Protein AF-A0AAC9MTQ6-F1 (afdb_monomer_lite)

Foldseek 3Di:
DDDDDDPPPPPPPVPPPDPADDLVLLFVLQLLLVLVDQLQDQLDPVSSVVSLVVCCVVVVDPPRSSVSHPSVVVNVCCVDPVVVVCSVQVVQKDAFAKDKDWDQQCVVCVPDDCVVRPPDTDIDIDTFGIWGQDPQGIDGDDDGPDDDDPDDDDPPDDPPDDDDDD

Structure (mmCIF, N/CA/C/O backbone):
data_AF-A0AAC9MTQ6-F1
#
_entry.id   AF-A0AAC9MTQ6-F1
#
loop_
_atom_site.group_PDB
_atom_site.id
_atom_site.type_symbol
_atom_site.label_atom_id
_atom_site.label_alt_id
_atom_site.label_comp_id
_atom_site.label_asym_id
_atom_site.label_entity_id
_atom_site.label_seq_id
_atom_site.pdbx_PDB_ins_code
_atom_site.Cartn_x
_atom_site.Cartn_y
_atom_site.Cartn_z
_atom_site.occupancy
_atom_site.B_iso_or_equiv
_atom_site.auth_seq_id
_atom_site.auth_comp_id
_atom_site.auth_asym_id
_atom_site.auth_atom_id
_atom_site.pdbx_PDB_model_num
ATOM 1 N N . MET A 1 1 ? 29.278 52.329 -1.240 1.00 38.75 1 MET A N 1
ATOM 2 C CA . MET A 1 1 ? 28.861 51.109 -1.966 1.00 38.75 1 MET A CA 1
ATOM 3 C C . MET A 1 1 ? 28.823 49.981 -0.940 1.00 38.75 1 MET A C 1
ATOM 5 O O . MET A 1 1 ? 29.839 49.775 -0.290 1.00 38.75 1 MET A O 1
ATOM 9 N N . ARG A 1 2 ? 27.652 49.397 -0.642 1.00 36.16 2 ARG A N 1
ATOM 10 C CA . ARG A 1 2 ? 27.508 48.391 0.434 1.00 36.16 2 ARG A CA 1
ATOM 11 C C . ARG A 1 2 ? 28.002 47.014 -0.061 1.00 36.16 2 ARG A C 1
ATOM 13 O O . ARG A 1 2 ? 27.749 46.718 -1.227 1.00 36.16 2 ARG A O 1
ATOM 20 N N . PRO A 1 3 ? 28.712 46.211 0.758 1.00 41.38 3 PRO A N 1
ATOM 21 C CA . PRO A 1 3 ? 29.274 44.927 0.336 1.00 41.38 3 PRO A CA 1
ATOM 22 C C . PRO A 1 3 ? 28.184 43.858 0.183 1.00 41.38 3 PRO A C 1
ATOM 24 O O . PRO A 1 3 ? 27.156 43.921 0.853 1.00 41.38 3 PRO A O 1
ATOM 27 N N . GLY A 1 4 ? 28.438 42.909 -0.721 1.00 44.12 4 GLY A N 1
ATOM 28 C CA . GLY A 1 4 ? 27.477 41.955 -1.268 1.00 44.12 4 GLY A CA 1
ATOM 29 C C . GLY A 1 4 ? 26.770 41.052 -0.256 1.00 44.12 4 GLY A C 1
ATOM 30 O O . GLY A 1 4 ? 27.366 40.509 0.674 1.00 44.12 4 GLY A O 1
ATOM 31 N N . GLU A 1 5 ? 25.476 40.871 -0.505 1.00 43.44 5 GLU A N 1
ATOM 32 C CA . GLU A 1 5 ? 24.632 39.863 0.122 1.00 43.44 5 GLU A CA 1
ATOM 33 C C . GLU A 1 5 ? 25.133 38.471 -0.272 1.00 43.44 5 GLU A C 1
ATOM 35 O O . GLU A 1 5 ? 25.084 38.057 -1.429 1.00 43.44 5 GLU A O 1
ATOM 40 N N . ASN A 1 6 ? 25.664 37.757 0.715 1.00 42.06 6 ASN A N 1
ATOM 41 C CA . ASN A 1 6 ? 26.169 36.405 0.563 1.00 42.06 6 ASN A CA 1
ATOM 42 C C . ASN A 1 6 ? 24.968 35.437 0.563 1.00 42.06 6 ASN A C 1
ATOM 44 O O . ASN A 1 6 ? 24.419 35.115 1.616 1.00 42.06 6 ASN A O 1
ATOM 48 N N . THR A 1 7 ? 24.548 34.975 -0.615 1.00 49.47 7 THR A N 1
ATOM 49 C CA . THR A 1 7 ? 23.399 34.073 -0.864 1.00 49.47 7 THR A CA 1
ATOM 50 C C . THR A 1 7 ? 23.551 32.651 -0.290 1.00 49.47 7 THR A C 1
ATOM 52 O O . THR A 1 7 ? 22.673 31.809 -0.475 1.00 49.47 7 THR A O 1
ATOM 55 N N . PHE A 1 8 ? 24.622 32.374 0.459 1.00 50.94 8 PHE A N 1
ATOM 56 C CA . PHE A 1 8 ? 24.953 31.062 1.029 1.00 50.94 8 PHE A CA 1
ATOM 57 C C . PHE A 1 8 ? 24.357 30.770 2.419 1.00 50.94 8 PHE A C 1
ATOM 59 O O . PHE A 1 8 ? 24.619 29.716 2.990 1.00 50.94 8 PHE A O 1
ATOM 66 N N . THR A 1 9 ? 23.532 31.654 2.986 1.00 49.91 9 THR A N 1
ATOM 67 C CA . THR A 1 9 ? 22.934 31.459 4.326 1.00 49.91 9 THR A CA 1
ATOM 68 C C . THR A 1 9 ? 21.542 30.825 4.318 1.00 49.91 9 THR A C 1
ATOM 70 O O . THR A 1 9 ? 20.928 30.681 5.380 1.00 49.91 9 THR A O 1
ATOM 73 N N . ARG A 1 10 ? 21.018 30.390 3.163 1.00 54.72 10 ARG A N 1
ATOM 74 C CA . ARG A 1 10 ? 19.750 29.648 3.141 1.00 54.72 10 ARG A CA 1
ATOM 75 C C . ARG A 1 10 ? 19.993 28.228 3.653 1.00 54.72 10 ARG A C 1
ATOM 77 O O . ARG A 1 10 ? 20.500 27.376 2.930 1.00 54.72 10 ARG A O 1
ATOM 84 N N . ARG A 1 11 ? 19.632 27.986 4.918 1.00 54.19 11 ARG A N 1
ATOM 85 C CA . ARG A 1 11 ? 19.660 26.651 5.535 1.00 54.19 11 ARG A CA 1
ATOM 86 C C . ARG A 1 11 ? 18.948 25.631 4.624 1.00 54.19 11 ARG A C 1
ATOM 88 O O . ARG A 1 11 ? 17.873 25.969 4.111 1.00 54.19 11 ARG A O 1
ATOM 95 N N . PRO A 1 12 ? 19.508 24.418 4.441 1.00 54.56 12 PRO A N 1
ATOM 96 C CA . PRO A 1 12 ? 18.884 23.336 3.682 1.00 54.56 12 PRO A CA 1
ATOM 97 C C . PRO A 1 12 ? 17.415 23.151 4.066 1.00 54.56 12 PRO A C 1
ATOM 99 O O . PRO A 1 12 ? 17.081 23.246 5.246 1.00 54.56 12 PRO A O 1
ATOM 102 N N . ALA A 1 13 ? 16.546 22.872 3.092 1.00 58.91 13 ALA A N 1
ATOM 103 C CA . ALA A 1 13 ? 15.105 22.736 3.324 1.00 58.91 13 ALA A CA 1
ATOM 104 C C . ALA A 1 13 ? 14.761 21.690 4.407 1.00 58.91 13 ALA A C 1
ATOM 106 O O . ALA A 1 13 ? 13.795 21.877 5.131 1.00 58.91 13 ALA A O 1
ATOM 107 N N . PHE A 1 14 ? 15.594 20.658 4.594 1.00 58.72 14 PHE A N 1
ATOM 108 C CA . PHE A 1 14 ? 15.403 19.646 5.643 1.00 58.72 14 PHE A CA 1
ATOM 109 C C . PHE A 1 14 ? 15.662 20.158 7.077 1.00 58.72 14 PHE A C 1
ATOM 111 O O . PHE A 1 14 ? 15.174 19.571 8.034 1.00 58.72 14 PHE A O 1
ATOM 118 N N . LEU A 1 15 ? 16.439 21.240 7.239 1.00 54.41 15 LEU A N 1
ATOM 119 C CA . LEU A 1 15 ? 16.713 21.894 8.531 1.00 54.41 15 LEU A CA 1
ATOM 120 C C . LEU A 1 15 ? 15.744 23.045 8.820 1.00 54.41 15 LEU A C 1
ATOM 122 O O . LEU A 1 15 ? 15.842 23.696 9.863 1.00 54.41 15 LEU A O 1
ATOM 126 N N . GLN A 1 16 ? 14.843 23.343 7.885 1.00 55.94 16 GLN A N 1
ATOM 127 C CA . GLN A 1 16 ? 13.735 24.247 8.133 1.00 55.94 16 GLN A CA 1
ATOM 128 C C . GLN A 1 16 ? 12.673 23.417 8.844 1.00 55.94 16 GLN A C 1
ATOM 130 O O . GLN A 1 16 ? 12.085 22.516 8.256 1.00 55.94 16 GLN A O 1
ATOM 135 N N . SER A 1 17 ? 12.483 23.683 10.133 1.00 49.62 17 SER A N 1
ATOM 136 C CA . SER A 1 17 ? 11.446 23.078 10.959 1.00 49.62 17 SER A CA 1
ATOM 137 C C . SER A 1 17 ? 10.073 23.401 10.365 1.00 49.62 17 SER A C 1
ATOM 139 O O . SER A 1 17 ? 9.458 24.419 10.681 1.00 49.62 17 SER A O 1
ATOM 141 N N . HIS A 1 18 ? 9.605 22.544 9.459 1.00 54.06 18 HIS A N 1
ATOM 142 C CA . HIS A 1 18 ? 8.230 22.556 8.995 1.00 54.06 18 HIS A CA 1
ATOM 143 C C . HIS A 1 18 ? 7.337 22.285 10.210 1.00 54.06 18 HIS A C 1
ATOM 145 O O . HIS A 1 18 ? 7.466 21.267 10.887 1.00 54.06 18 HIS A O 1
ATOM 151 N N . GLN A 1 19 ? 6.463 23.239 10.533 1.00 58.50 19 GLN A N 1
ATOM 152 C CA . GLN A 1 19 ? 5.433 23.045 11.546 1.00 58.50 19 GLN A CA 1
ATOM 153 C C . GLN A 1 19 ? 4.376 22.096 10.969 1.00 58.50 19 GLN A C 1
ATOM 155 O O . GLN A 1 19 ? 3.470 22.519 10.254 1.00 58.50 19 GLN A O 1
ATOM 160 N N . GLY A 1 20 ? 4.535 20.805 11.259 1.00 72.62 20 GLY A N 1
ATOM 161 C CA . GLY A 1 20 ? 3.635 19.736 10.832 1.00 72.62 20 GLY A CA 1
ATOM 162 C C . GLY A 1 20 ? 4.089 19.002 9.570 1.00 72.62 20 GLY A C 1
ATOM 163 O O . GLY A 1 20 ? 4.983 19.439 8.849 1.00 72.62 20 GLY A O 1
ATOM 164 N N . LEU A 1 21 ? 3.444 17.862 9.317 1.00 84.00 21 LEU A N 1
ATOM 165 C CA . LEU A 1 21 ? 3.769 16.983 8.196 1.00 84.00 21 LEU A CA 1
ATOM 166 C C . LEU A 1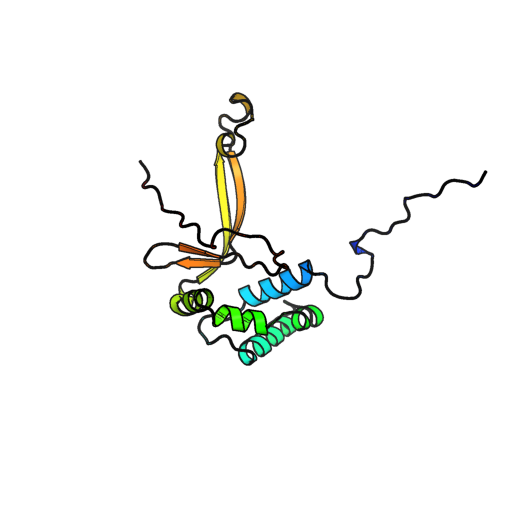 21 ? 3.503 17.666 6.848 1.00 84.00 21 LEU A C 1
ATOM 168 O O . LEU A 1 21 ? 2.497 18.354 6.644 1.00 84.00 21 LEU A O 1
ATOM 172 N N . THR A 1 22 ? 4.378 17.422 5.886 1.00 88.56 22 THR A N 1
ATOM 173 C CA . THR A 1 22 ? 4.189 17.759 4.476 1.00 88.56 22 THR A CA 1
ATOM 174 C C . THR A 1 22 ? 3.108 16.876 3.840 1.00 88.56 22 THR A C 1
ATOM 176 O O . THR A 1 22 ? 2.674 15.863 4.390 1.00 88.56 22 THR A O 1
ATOM 179 N N . ALA A 1 23 ? 2.636 17.254 2.646 1.00 87.19 23 ALA A N 1
ATOM 180 C CA . ALA A 1 23 ? 1.681 16.428 1.902 1.00 87.19 23 ALA A CA 1
ATOM 181 C C . ALA A 1 23 ? 2.266 15.061 1.511 1.00 87.19 23 ALA A C 1
ATOM 183 O O . ALA A 1 23 ? 1.542 14.070 1.532 1.00 87.19 23 ALA A O 1
ATOM 184 N N . ALA A 1 24 ? 3.565 15.015 1.199 1.00 86.25 24 ALA A N 1
ATOM 185 C CA . ALA A 1 24 ? 4.267 13.779 0.880 1.00 86.25 24 ALA A CA 1
ATOM 186 C C . ALA A 1 24 ? 4.324 12.851 2.100 1.00 86.25 24 ALA A C 1
ATOM 188 O O . ALA A 1 24 ? 3.917 11.702 1.995 1.00 86.25 24 ALA A O 1
ATOM 189 N N . GLU A 1 25 ? 4.714 13.364 3.269 1.00 90.00 25 GLU A N 1
ATOM 190 C CA . GLU A 1 25 ? 4.796 12.563 4.499 1.00 90.00 25 GLU A CA 1
ATOM 191 C C . GLU A 1 25 ? 3.433 12.021 4.942 1.00 90.00 25 GLU A C 1
ATOM 193 O O . GLU A 1 25 ? 3.330 10.858 5.325 1.00 90.00 25 GLU A O 1
ATOM 198 N N . ARG A 1 26 ? 2.361 12.821 4.832 1.00 91.56 26 ARG A N 1
ATOM 199 C CA . ARG A 1 26 ? 0.992 12.322 5.059 1.00 91.56 26 ARG A CA 1
ATOM 200 C C . ARG A 1 26 ? 0.621 11.203 4.094 1.00 91.56 26 ARG A C 1
ATOM 202 O O . ARG A 1 26 ? -0.063 10.253 4.474 1.00 91.56 26 ARG A O 1
ATOM 209 N N . GLY A 1 27 ? 1.053 11.331 2.842 1.00 91.50 27 GLY A N 1
ATOM 210 C CA . GLY A 1 27 ? 0.831 10.311 1.835 1.00 91.50 27 GLY A CA 1
ATOM 211 C C . GLY A 1 27 ? 1.557 9.014 2.152 1.00 91.50 27 GLY A C 1
ATOM 212 O O . GLY A 1 27 ? 0.919 7.968 2.167 1.00 91.50 27 GLY A O 1
ATOM 213 N N . THR A 1 28 ? 2.835 9.096 2.516 1.00 91.81 28 THR A N 1
ATOM 214 C CA . THR A 1 28 ? 3.624 7.948 2.976 1.00 91.81 28 THR A CA 1
ATOM 215 C C . THR A 1 28 ? 2.982 7.270 4.185 1.00 91.81 28 THR A C 1
ATOM 217 O O . THR A 1 28 ? 2.845 6.052 4.188 1.00 91.81 28 THR A O 1
ATOM 220 N N . ALA A 1 29 ? 2.518 8.035 5.180 1.00 95.00 29 ALA A N 1
ATOM 221 C CA . ALA A 1 29 ? 1.837 7.475 6.348 1.00 95.00 29 ALA A CA 1
ATOM 222 C C . ALA A 1 29 ? 0.545 6.734 5.961 1.00 95.00 29 ALA A C 1
ATOM 224 O O . ALA A 1 29 ? 0.306 5.616 6.405 1.00 95.00 29 ALA A O 1
ATOM 225 N N . THR A 1 30 ? -0.266 7.327 5.082 1.00 95.31 30 THR A N 1
ATOM 226 C CA . THR A 1 30 ? -1.508 6.705 4.595 1.00 95.31 30 THR A CA 1
ATOM 227 C C . THR A 1 30 ? -1.224 5.433 3.789 1.00 95.31 30 THR A C 1
ATOM 229 O O . THR A 1 30 ? -1.919 4.432 3.960 1.00 95.31 30 THR A O 1
ATOM 232 N N . HIS A 1 31 ? -0.186 5.449 2.947 1.00 94.25 31 HIS A N 1
ATOM 233 C CA . HIS A 1 31 ? 0.271 4.279 2.195 1.00 94.25 31 HIS A CA 1
ATOM 234 C C . HIS A 1 31 ? 0.684 3.141 3.127 1.00 94.25 31 HIS A C 1
ATOM 236 O O . HIS A 1 31 ? 0.219 2.013 2.986 1.00 94.25 31 HIS A O 1
ATOM 242 N N . LEU A 1 32 ? 1.474 3.461 4.153 1.00 95.19 32 LEU A N 1
ATOM 243 C CA . LEU A 1 32 ? 1.938 2.499 5.147 1.00 95.19 32 LEU A CA 1
ATOM 244 C C . LEU A 1 32 ? 0.775 1.858 5.916 1.00 95.19 32 LEU A C 1
ATOM 246 O O . LEU A 1 32 ? 0.797 0.656 6.172 1.00 95.19 32 LEU A O 1
ATOM 250 N N . VAL A 1 33 ? -0.276 2.624 6.230 1.00 97.50 33 VAL A N 1
ATOM 251 C CA . VAL A 1 33 ? -1.507 2.068 6.816 1.00 97.50 33 VAL A CA 1
ATOM 252 C C . VAL A 1 33 ? -2.170 1.090 5.854 1.00 97.50 33 VAL A C 1
ATOM 254 O O . VAL A 1 33 ? -2.482 -0.027 6.258 1.00 97.50 33 VAL A O 1
ATOM 257 N N . LEU A 1 34 ? -2.347 1.457 4.579 1.00 96.12 34 LEU A N 1
ATOM 258 C CA . LEU A 1 34 ? -2.953 0.583 3.566 1.00 96.12 34 LEU A CA 1
ATOM 259 C C . LEU A 1 34 ? -2.182 -0.731 3.380 1.00 96.12 34 LEU A C 1
ATOM 261 O O . LEU A 1 34 ? -2.816 -1.764 3.158 1.00 96.12 34 LEU A O 1
ATOM 265 N N . GLN A 1 35 ? -0.854 -0.719 3.534 1.00 95.31 35 GLN A N 1
ATOM 266 C CA . GLN A 1 35 ? -0.036 -1.937 3.528 1.00 95.31 35 GLN A CA 1
ATOM 267 C C . GLN A 1 35 ? -0.398 -2.898 4.674 1.00 95.31 35 GLN A C 1
ATOM 269 O O . GLN A 1 35 ? -0.377 -4.114 4.479 1.00 95.31 35 GLN A O 1
ATOM 274 N N . HIS A 1 36 ? -0.776 -2.362 5.838 1.00 96.88 36 HIS A N 1
ATOM 275 C CA . HIS A 1 36 ? -1.017 -3.118 7.070 1.00 96.88 36 HIS A CA 1
ATOM 276 C C . HIS A 1 36 ? -2.498 -3.418 7.354 1.00 96.88 36 HIS A C 1
ATOM 278 O O . HIS A 1 36 ? -2.796 -4.176 8.273 1.00 96.88 36 HIS A O 1
ATOM 284 N N . VAL A 1 37 ? -3.442 -2.869 6.577 1.00 97.56 37 VAL A N 1
ATOM 285 C CA . VAL A 1 37 ? -4.875 -3.170 6.748 1.00 97.56 37 VAL A CA 1
ATOM 286 C C . VAL A 1 37 ? -5.130 -4.666 6.581 1.00 97.56 37 VAL A C 1
ATOM 288 O O . VAL A 1 37 ? -4.854 -5.220 5.514 1.00 97.56 37 VAL A O 1
ATOM 291 N N . ASP A 1 38 ? -5.734 -5.292 7.589 1.00 97.19 38 ASP A N 1
ATOM 292 C CA . ASP A 1 38 ? -6.213 -6.668 7.499 1.00 97.19 38 ASP A CA 1
ATOM 293 C C . ASP A 1 38 ? -7.442 -6.750 6.581 1.00 97.19 38 ASP A C 1
ATOM 295 O O . ASP A 1 38 ? -8.525 -6.264 6.911 1.00 97.19 38 ASP A O 1
ATOM 299 N N . LEU A 1 39 ? -7.255 -7.360 5.410 1.00 97.06 39 LEU A N 1
ATOM 300 C CA . LEU A 1 39 ? -8.293 -7.503 4.388 1.00 97.06 39 LEU A CA 1
ATOM 301 C C . LEU A 1 39 ? -9.250 -8.672 4.634 1.00 97.06 39 LEU A C 1
ATOM 303 O O . LEU A 1 39 ? -10.283 -8.743 3.973 1.00 97.06 39 LEU A O 1
ATOM 307 N N . SER A 1 40 ? -8.938 -9.572 5.570 1.00 96.19 40 SER A N 1
ATOM 308 C CA . SER A 1 40 ? -9.802 -10.713 5.906 1.00 96.19 40 SER A CA 1
ATOM 309 C C . SER A 1 40 ? -11.039 -10.305 6.717 1.00 96.19 40 SER A C 1
ATOM 311 O O . SER A 1 40 ? -11.940 -11.115 6.947 1.00 96.19 40 SER A O 1
ATOM 313 N N . ARG A 1 41 ? -11.101 -9.040 7.155 1.00 94.50 41 ARG A N 1
ATOM 314 C CA . ARG A 1 41 ? -12.155 -8.483 8.009 1.00 94.50 41 ARG A CA 1
ATOM 315 C C . ARG A 1 41 ? -12.730 -7.203 7.396 1.00 94.50 41 ARG A C 1
ATOM 317 O O . ARG A 1 41 ? -12.072 -6.554 6.583 1.00 94.50 41 ARG A O 1
ATOM 324 N N . PRO A 1 42 ? -13.936 -6.777 7.810 1.00 94.44 42 PRO A N 1
ATOM 325 C CA . PRO A 1 42 ? -14.458 -5.472 7.428 1.00 94.44 42 PRO A CA 1
ATOM 326 C C . PRO A 1 42 ? -13.524 -4.334 7.863 1.00 94.44 42 PRO A C 1
ATOM 328 O O . PRO A 1 42 ? -13.158 -4.243 9.033 1.00 94.44 42 PRO A O 1
ATOM 331 N N . VAL A 1 43 ? -13.197 -3.435 6.933 1.00 97.75 43 VAL A N 1
ATOM 332 C CA . VAL A 1 43 ? -12.391 -2.239 7.216 1.00 97.75 43 VAL A CA 1
ATOM 333 C C . VAL A 1 43 ? -13.309 -1.122 7.708 1.00 97.75 43 VAL A C 1
ATOM 335 O O . VAL A 1 43 ? -14.019 -0.487 6.927 1.00 97.75 43 VAL A O 1
ATOM 338 N N . THR A 1 44 ? -13.318 -0.899 9.019 1.00 97.94 44 THR A N 1
ATOM 339 C CA . THR A 1 44 ? -14.155 0.094 9.701 1.00 97.94 44 THR A CA 1
ATOM 340 C C . THR A 1 44 ? -13.300 1.161 10.381 1.00 97.94 44 THR A C 1
ATOM 342 O O . THR A 1 44 ? -12.085 1.029 10.510 1.00 97.94 44 THR A O 1
ATOM 345 N N . GLY A 1 45 ? -13.934 2.242 10.847 1.00 97.19 45 GLY A N 1
ATOM 346 C CA . GLY A 1 45 ? -13.229 3.254 11.641 1.00 97.19 45 GLY A CA 1
ATOM 347 C C . GLY A 1 45 ? -12.620 2.675 12.923 1.00 97.19 45 GLY A C 1
ATOM 348 O O . GLY A 1 45 ? -11.515 3.052 13.294 1.00 97.19 45 GLY A O 1
ATOM 349 N N . GLU A 1 46 ? -13.302 1.717 13.555 1.00 97.81 46 GLU A N 1
ATOM 350 C CA . GLU A 1 46 ? -12.818 1.031 14.756 1.00 97.81 46 GLU A CA 1
ATOM 351 C C . GLU A 1 46 ? -11.617 0.127 14.452 1.00 97.81 46 GLU A C 1
ATOM 353 O O . GLU A 1 46 ? -10.596 0.223 15.131 1.00 97.81 46 GLU A O 1
ATOM 358 N N . SER A 1 47 ? -11.688 -0.690 13.392 1.00 97.88 47 SER A N 1
ATOM 359 C CA . SER A 1 47 ? -10.567 -1.560 13.020 1.00 97.88 47 SER A CA 1
ATOM 360 C C . SER A 1 47 ? -9.327 -0.751 12.630 1.00 97.88 47 SER A C 1
ATOM 362 O O . SER A 1 47 ? -8.211 -1.136 12.964 1.00 97.88 47 SER A O 1
ATOM 364 N N . LEU A 1 48 ? -9.512 0.389 11.951 1.00 98.31 48 LEU A N 1
ATOM 365 C CA . LEU A 1 48 ? -8.414 1.289 11.598 1.00 98.31 48 LEU A CA 1
ATOM 366 C C . LEU A 1 48 ? -7.843 2.024 12.811 1.00 98.31 48 LEU A C 1
ATOM 368 O O . LEU A 1 48 ? -6.636 2.223 12.863 1.00 98.31 48 LEU A O 1
ATOM 372 N N . ALA A 1 49 ? -8.670 2.417 13.782 1.00 97.88 49 ALA A N 1
ATOM 373 C CA . ALA A 1 49 ? -8.181 3.032 15.013 1.00 97.88 49 ALA A CA 1
ATOM 374 C C . ALA A 1 49 ? -7.292 2.060 15.804 1.00 97.88 49 ALA A C 1
ATOM 376 O O . ALA A 1 49 ? -6.200 2.441 16.221 1.00 97.88 49 ALA A O 1
ATOM 377 N N . GLY A 1 50 ? -7.720 0.798 15.932 1.00 98.19 50 GLY A N 1
ATOM 378 C CA . GLY A 1 50 ? -6.912 -0.253 16.554 1.00 98.19 50 GLY A CA 1
ATOM 379 C C . GLY A 1 50 ? -5.605 -0.509 15.801 1.00 98.19 50 GLY A C 1
ATOM 380 O O . GLY A 1 50 ? -4.545 -0.566 16.417 1.00 98.19 50 GLY A O 1
ATOM 381 N N . LEU A 1 51 ? -5.658 -0.575 14.466 1.00 98.50 51 LEU A N 1
ATOM 382 C CA . LEU A 1 51 ? -4.464 -0.724 13.631 1.00 98.50 51 LEU A CA 1
ATOM 383 C C . LEU A 1 51 ? -3.486 0.447 13.800 1.00 98.50 51 LEU A C 1
ATOM 385 O O . LEU A 1 51 ? -2.291 0.230 13.962 1.00 98.50 51 LEU A O 1
ATOM 389 N N . LEU A 1 52 ? -3.975 1.689 13.770 1.00 98.50 52 LEU A N 1
ATOM 390 C CA . LEU A 1 52 ? -3.137 2.876 13.949 1.00 98.50 52 LEU A CA 1
ATOM 391 C C . LEU A 1 52 ? -2.454 2.878 15.317 1.00 98.50 52 LEU A C 1
ATOM 393 O O . LEU A 1 52 ? -1.270 3.194 15.398 1.00 98.50 52 LEU A O 1
ATOM 397 N N . GLN A 1 53 ? -3.181 2.503 16.371 1.00 98.44 53 GLN A N 1
ATOM 398 C CA . GLN A 1 53 ? -2.607 2.361 17.703 1.00 98.44 53 GLN A CA 1
ATOM 399 C C . GLN A 1 53 ? -1.497 1.301 17.712 1.00 98.44 53 GLN A C 1
ATOM 401 O O . GLN A 1 53 ? -0.393 1.598 18.158 1.00 98.44 53 GLN A O 1
ATOM 406 N N . GLU A 1 54 ? -1.750 0.113 17.156 1.00 98.44 54 GLU A N 1
ATOM 407 C CA . GLU A 1 54 ? -0.749 -0.957 17.062 1.00 98.44 54 GLU A CA 1
ATOM 408 C C . GLU A 1 54 ? 0.499 -0.500 16.289 1.00 98.44 54 GLU A C 1
ATOM 410 O O . GLU A 1 54 ? 1.631 -0.740 16.707 1.00 98.44 54 GLU A O 1
ATOM 415 N N . MET A 1 55 ? 0.313 0.196 15.165 1.00 98.50 55 MET A N 1
ATOM 416 C CA . MET A 1 55 ? 1.416 0.707 14.352 1.00 98.50 55 MET A CA 1
ATOM 417 C C . MET A 1 55 ? 2.246 1.761 15.095 1.00 98.50 55 MET A C 1
ATOM 419 O O . MET A 1 55 ? 3.461 1.800 14.908 1.00 98.50 55 MET A O 1
ATOM 423 N N . VAL A 1 56 ? 1.630 2.593 15.941 1.00 98.38 56 VAL A N 1
ATOM 424 C CA . VAL A 1 56 ? 2.355 3.551 16.794 1.00 98.38 56 VAL A CA 1
ATOM 425 C C . VAL A 1 56 ? 3.098 2.834 17.919 1.00 98.38 56 VAL A C 1
ATOM 427 O O . VAL A 1 56 ? 4.269 3.119 18.149 1.00 98.38 56 VAL A O 1
ATOM 430 N N . GLU A 1 57 ? 2.457 1.875 18.589 1.00 98.31 57 GLU A N 1
ATOM 431 C CA . GLU A 1 57 ? 3.081 1.065 19.647 1.00 98.31 57 GLU A CA 1
ATOM 432 C C . GLU A 1 57 ? 4.290 0.271 19.135 1.00 98.31 57 GLU A C 1
ATOM 434 O O . GLU A 1 57 ? 5.261 0.074 19.861 1.00 98.31 57 GLU A O 1
ATOM 439 N N . ARG A 1 58 ? 4.250 -0.153 17.869 1.00 98.00 58 ARG A N 1
ATOM 440 C CA . ARG A 1 58 ? 5.345 -0.848 17.180 1.00 98.00 58 ARG A CA 1
ATOM 441 C C . ARG A 1 58 ? 6.357 0.091 16.517 1.00 98.00 58 ARG A C 1
ATOM 443 O O . ARG A 1 58 ? 7.218 -0.394 15.788 1.00 98.00 58 ARG A O 1
ATOM 450 N N . GLU A 1 59 ? 6.236 1.402 16.726 1.00 97.19 59 GLU A N 1
ATOM 451 C CA . GLU A 1 59 ? 7.101 2.445 16.150 1.00 97.19 59 GLU A CA 1
ATOM 452 C C . GLU A 1 59 ? 7.140 2.459 14.605 1.00 97.19 59 GLU A C 1
ATOM 454 O O . GLU A 1 59 ? 8.057 3.005 13.993 1.00 97.19 59 GLU A O 1
ATOM 459 N N . ILE A 1 60 ? 6.125 1.883 13.952 1.00 97.00 60 ILE A N 1
ATOM 460 C CA . ILE A 1 60 ? 5.956 1.909 12.490 1.00 97.00 60 ILE A CA 1
ATOM 461 C C . ILE A 1 60 ? 5.494 3.300 12.037 1.00 97.00 60 ILE A C 1
ATOM 463 O O . ILE A 1 60 ? 5.879 3.774 10.969 1.00 97.00 60 ILE A O 1
ATOM 467 N N . LEU A 1 61 ? 4.666 3.957 12.852 1.00 97.19 61 LEU A N 1
ATOM 468 C CA . LEU A 1 61 ? 4.226 5.338 12.666 1.00 97.19 61 LEU A CA 1
ATOM 469 C C . LEU A 1 61 ? 4.564 6.162 13.904 1.00 97.19 61 LEU A C 1
ATOM 471 O O . LEU A 1 61 ? 4.456 5.678 15.029 1.00 97.19 61 LEU A O 1
ATOM 475 N N . THR A 1 62 ? 4.876 7.443 13.715 1.00 96.69 62 THR A N 1
ATOM 476 C CA . THR A 1 62 ? 4.850 8.391 14.836 1.00 96.69 62 THR A CA 1
ATOM 477 C C . THR A 1 62 ? 3.402 8.756 15.199 1.00 96.69 62 THR A C 1
ATOM 479 O O . THR A 1 62 ? 2.511 8.670 14.342 1.00 96.69 62 THR A O 1
ATOM 482 N N . PRO A 1 63 ? 3.131 9.224 16.433 1.00 96.62 63 PRO A N 1
ATOM 483 C CA . PRO A 1 63 ? 1.803 9.708 16.814 1.00 96.62 63 PRO A CA 1
ATOM 484 C C . PRO A 1 63 ? 1.267 10.800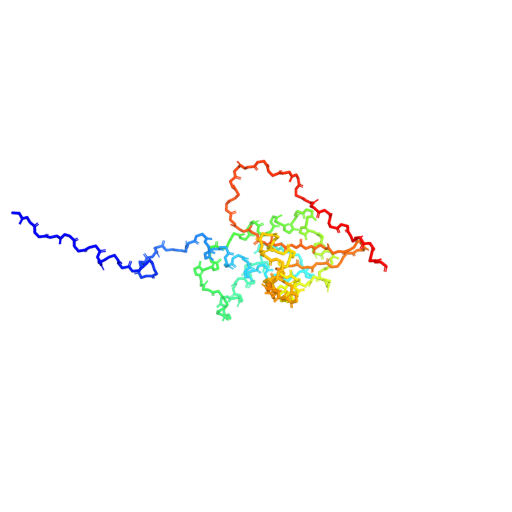 15.875 1.00 96.62 63 PRO A C 1
ATOM 486 O O . PRO A 1 63 ? 0.087 10.809 15.526 1.00 96.62 63 PRO A O 1
ATOM 489 N N . GLU A 1 64 ? 2.139 11.697 15.411 1.00 95.38 64 GLU A N 1
ATOM 490 C CA . GLU A 1 64 ? 1.790 12.773 14.482 1.00 95.38 64 GLU A CA 1
ATOM 491 C C . GLU A 1 64 ? 1.412 12.232 13.099 1.00 95.38 64 GLU A C 1
ATOM 493 O O . GLU A 1 64 ? 0.483 12.745 12.473 1.00 95.38 64 GLU A O 1
ATOM 498 N N . GLN A 1 65 ? 2.108 11.195 12.621 1.00 95.69 65 GLN A N 1
ATOM 499 C CA . GLN A 1 65 ? 1.788 10.528 11.358 1.00 95.69 65 GLN A CA 1
ATOM 500 C C . GLN A 1 65 ? 0.448 9.805 11.441 1.00 95.69 65 GLN A C 1
ATOM 502 O O . GLN A 1 65 ? -0.390 10.006 10.565 1.00 95.69 65 GLN A O 1
ATOM 507 N N . ALA A 1 66 ? 0.216 9.034 12.506 1.00 96.62 66 ALA A N 1
ATOM 508 C CA . ALA A 1 66 ? -1.046 8.335 12.722 1.00 96.62 66 ALA A CA 1
ATOM 509 C C . ALA A 1 66 ? -2.235 9.307 12.801 1.00 96.62 66 ALA A C 1
ATOM 511 O O . ALA A 1 66 ? -3.265 9.078 12.167 1.00 96.62 66 ALA A O 1
ATOM 512 N N . ALA A 1 67 ? -2.073 10.435 13.501 1.00 95.44 67 ALA A N 1
ATOM 513 C CA . ALA A 1 67 ? -3.099 11.472 13.602 1.00 95.44 67 ALA A CA 1
ATOM 514 C C . ALA A 1 67 ? -3.406 12.174 12.265 1.00 95.44 67 ALA A C 1
ATOM 516 O O . ALA A 1 67 ? -4.478 12.757 12.107 1.00 95.44 67 ALA A O 1
ATOM 517 N N . ALA A 1 68 ? -2.479 12.141 11.305 1.00 93.00 68 ALA A N 1
ATOM 518 C CA . ALA A 1 68 ? -2.636 12.795 10.010 1.00 93.00 68 ALA A CA 1
ATOM 519 C C . ALA A 1 68 ? -3.248 11.899 8.918 1.00 93.00 68 ALA A C 1
ATOM 521 O O . ALA A 1 68 ? -3.491 12.386 7.809 1.00 93.00 68 ALA A O 1
ATOM 522 N N . VAL A 1 69 ? -3.490 10.615 9.205 1.00 94.75 69 VAL A N 1
ATOM 523 C CA . VAL A 1 69 ? -4.120 9.669 8.273 1.00 94.75 69 VAL A CA 1
ATOM 524 C C . VAL A 1 69 ? -5.624 9.936 8.184 1.00 94.75 69 VAL A C 1
ATOM 526 O O . VAL A 1 69 ? -6.337 9.935 9.186 1.00 94.75 69 VAL A O 1
ATOM 529 N N . ASP A 1 70 ? -6.136 10.103 6.962 1.00 94.50 70 ASP A N 1
ATOM 530 C CA . ASP A 1 70 ? -7.577 10.212 6.712 1.00 94.50 70 ASP A CA 1
ATOM 531 C C . ASP A 1 70 ? -8.228 8.818 6.709 1.00 94.50 70 ASP A C 1
ATOM 533 O O . ASP A 1 70 ? -8.427 8.179 5.671 1.00 94.50 70 ASP A O 1
ATOM 537 N N . THR A 1 71 ? -8.569 8.325 7.900 1.00 95.81 71 THR A N 1
ATOM 538 C CA . THR A 1 71 ? -9.226 7.019 8.072 1.00 95.81 71 THR A CA 1
ATOM 539 C C . THR A 1 71 ? -10.585 6.953 7.379 1.00 95.81 71 THR A C 1
ATOM 541 O O . THR A 1 71 ? -10.982 5.890 6.897 1.00 95.81 71 THR A O 1
ATOM 544 N N . ARG A 1 72 ? -11.294 8.081 7.249 1.00 95.75 72 ARG A N 1
ATOM 545 C CA . ARG A 1 72 ? -12.578 8.137 6.543 1.00 95.75 72 ARG A CA 1
ATOM 546 C C . ARG A 1 72 ? -12.391 7.887 5.051 1.00 95.75 72 ARG A C 1
ATOM 548 O O . ARG A 1 72 ? -13.206 7.171 4.462 1.00 95.75 72 ARG A O 1
ATOM 555 N N . ALA A 1 73 ? -11.346 8.442 4.442 1.00 94.44 73 ALA A N 1
ATOM 556 C CA . ALA A 1 73 ? -11.008 8.164 3.049 1.00 94.44 73 ALA A CA 1
ATOM 557 C C . ALA A 1 73 ? -10.703 6.673 2.835 1.00 94.44 73 ALA A C 1
ATOM 559 O O . ALA A 1 73 ? -11.223 6.082 1.889 1.00 94.44 73 ALA A O 1
ATOM 560 N N . ILE A 1 74 ? -9.958 6.042 3.751 1.00 96.50 74 ILE A N 1
ATOM 561 C CA . ILE A 1 74 ? -9.647 4.603 3.693 1.00 96.50 74 ILE A CA 1
ATOM 562 C C . ILE A 1 74 ? -10.926 3.756 3.783 1.00 96.50 74 ILE A C 1
ATOM 564 O O . ILE A 1 74 ? -11.158 2.898 2.932 1.00 96.50 74 ILE A O 1
ATOM 568 N N . VAL A 1 75 ? -11.803 4.025 4.756 1.00 97.69 75 VAL A N 1
ATOM 569 C CA . VAL A 1 75 ? -13.095 3.318 4.877 1.00 97.69 75 VAL A CA 1
ATOM 570 C C . VAL A 1 75 ? -13.940 3.505 3.615 1.00 97.69 75 VAL A C 1
ATOM 572 O O . VAL A 1 75 ? -14.521 2.552 3.099 1.00 97.69 75 VAL A O 1
ATOM 575 N N . THR A 1 76 ? -13.981 4.728 3.079 1.00 96.38 76 THR A N 1
ATOM 576 C CA . THR A 1 76 ? -14.732 5.037 1.854 1.00 96.38 76 THR A CA 1
ATOM 577 C C . THR A 1 76 ? -14.187 4.263 0.655 1.00 96.38 76 THR A C 1
ATOM 579 O O . THR A 1 76 ? -14.969 3.732 -0.133 1.00 96.38 76 THR A O 1
ATOM 582 N N . PHE A 1 77 ? -12.862 4.142 0.532 1.00 95.75 77 PHE A N 1
ATOM 583 C CA . PHE A 1 77 ? -12.224 3.335 -0.505 1.00 95.75 77 PHE A CA 1
ATOM 584 C C . PHE A 1 77 ? -12.636 1.860 -0.408 1.00 95.75 77 PHE A C 1
ATOM 586 O O . PHE A 1 77 ? -13.073 1.287 -1.407 1.00 95.75 77 PHE A O 1
ATOM 593 N N . PHE A 1 78 ? -12.576 1.259 0.785 1.00 96.88 78 PHE A N 1
ATOM 594 C CA . PHE A 1 78 ? -12.955 -0.146 0.977 1.00 96.88 78 PHE A CA 1
ATOM 595 C C . PHE A 1 78 ? -14.457 -0.413 0.802 1.00 96.88 78 PHE A C 1
ATOM 597 O O . PHE A 1 78 ? -14.849 -1.522 0.442 1.00 96.88 78 PHE A O 1
ATOM 604 N N . ALA A 1 79 ? -15.302 0.608 0.965 1.00 96.25 79 ALA A N 1
ATOM 605 C CA . ALA A 1 79 ? -16.727 0.534 0.649 1.00 96.25 79 ALA A CA 1
ATOM 606 C C . ALA A 1 79 ? -17.038 0.674 -0.858 1.00 96.25 79 ALA A C 1
ATOM 608 O O . ALA A 1 79 ? -18.120 0.267 -1.307 1.00 96.25 79 ALA A O 1
ATOM 609 N N . ALA A 1 80 ? -16.121 1.242 -1.645 1.00 96.31 80 ALA A N 1
ATOM 610 C CA . ALA A 1 80 ? -16.278 1.436 -3.083 1.00 96.31 80 ALA A CA 1
ATOM 611 C C . ALA A 1 80 ? -16.129 0.111 -3.867 1.00 96.31 80 ALA A C 1
ATOM 613 O O . ALA A 1 80 ? -15.575 -0.859 -3.343 1.00 96.31 80 ALA A O 1
ATOM 614 N N . PRO A 1 81 ? -16.585 0.040 -5.138 1.00 95.38 81 PRO A N 1
ATOM 615 C CA . PRO A 1 81 ? -16.527 -1.193 -5.931 1.00 95.38 81 PRO A CA 1
ATOM 616 C C . PRO A 1 81 ? -15.128 -1.810 -6.020 1.00 95.38 81 PRO A C 1
ATOM 618 O O . PRO A 1 81 ? -14.988 -3.026 -5.933 1.00 95.38 81 PRO A O 1
ATOM 621 N N . LEU A 1 82 ? -14.094 -0.975 -6.156 1.00 92.38 82 LEU A N 1
ATOM 622 C CA . LEU A 1 82 ? -12.713 -1.439 -6.224 1.00 92.38 82 LEU A CA 1
ATOM 623 C C . LEU A 1 82 ? -12.254 -2.042 -4.895 1.00 92.38 82 LEU A C 1
ATOM 625 O O . LEU A 1 82 ? -11.799 -3.177 -4.881 1.00 92.38 82 LEU A O 1
ATOM 629 N N . GLY A 1 83 ? -12.450 -1.340 -3.777 1.00 94.50 83 GLY A N 1
ATOM 630 C CA . GLY A 1 83 ? -12.101 -1.847 -2.450 1.00 94.50 83 GLY A CA 1
ATOM 631 C C . GLY A 1 83 ? -12.814 -3.154 -2.093 1.00 94.50 83 GLY A C 1
ATOM 632 O O . GLY A 1 83 ? -12.192 -4.071 -1.563 1.00 94.50 83 GLY A O 1
ATOM 633 N N . LYS A 1 84 ? -14.088 -3.296 -2.481 1.00 95.06 84 LYS A N 1
ATOM 634 C CA . LYS A 1 84 ? -14.840 -4.551 -2.323 1.00 95.06 84 LYS A CA 1
ATOM 635 C C . LYS A 1 84 ? -14.233 -5.722 -3.097 1.00 95.06 84 LYS A C 1
ATOM 637 O O . LYS A 1 84 ? -14.282 -6.841 -2.597 1.00 95.06 84 LYS A O 1
ATOM 642 N N . ARG A 1 85 ? -13.646 -5.484 -4.278 1.00 94.19 85 ARG A N 1
ATOM 643 C CA . ARG A 1 85 ? -12.931 -6.530 -5.035 1.00 94.19 85 ARG A CA 1
ATOM 644 C C . ARG A 1 85 ? -11.710 -7.039 -4.271 1.00 94.19 85 ARG A C 1
ATOM 646 O O . ARG A 1 85 ? -11.538 -8.249 -4.194 1.00 94.19 85 ARG A O 1
ATOM 653 N N . LEU A 1 86 ? -10.928 -6.148 -3.647 1.00 94.62 86 LEU A N 1
ATOM 654 C CA . LEU A 1 86 ? -9.782 -6.557 -2.817 1.00 94.62 86 LEU A CA 1
ATOM 655 C C . LEU A 1 86 ? -10.242 -7.408 -1.630 1.00 94.62 86 LEU A C 1
ATOM 657 O O . LEU A 1 86 ? -9.658 -8.451 -1.370 1.00 94.62 86 LEU A O 1
ATOM 661 N N . LEU A 1 87 ? -11.295 -6.980 -0.926 1.00 95.56 87 LEU A N 1
ATOM 662 C CA . LEU A 1 87 ? -11.815 -7.709 0.237 1.00 95.56 87 LEU A CA 1
ATOM 663 C C . LEU A 1 87 ? -12.377 -9.087 -0.137 1.00 95.56 87 LEU A C 1
ATOM 665 O O . LEU A 1 87 ? -12.235 -10.036 0.623 1.00 95.56 87 LEU A O 1
ATOM 669 N N . ALA A 1 88 ? -13.001 -9.219 -1.310 1.00 94.81 88 ALA A N 1
ATOM 670 C CA . ALA A 1 88 ? -13.552 -10.491 -1.779 1.00 94.81 88 ALA A CA 1
ATOM 671 C C . ALA A 1 88 ? -12.479 -11.540 -2.128 1.00 94.81 88 ALA A C 1
ATOM 673 O O . ALA A 1 88 ? -12.801 -12.722 -2.218 1.00 94.81 88 ALA A O 1
ATOM 674 N N . ARG A 1 89 ? -11.232 -11.113 -2.350 1.00 94.75 89 ARG A N 1
ATOM 675 C CA . ARG A 1 89 ? -10.087 -11.953 -2.740 1.00 94.75 89 ARG A CA 1
ATOM 676 C C . ARG A 1 89 ? -8.878 -11.677 -1.850 1.00 94.75 89 ARG A C 1
ATOM 678 O O . ARG A 1 89 ? -7.747 -11.656 -2.324 1.00 94.75 89 ARG A O 1
ATOM 685 N N . TRP A 1 90 ? -9.125 -11.376 -0.577 1.00 95.69 90 TRP A N 1
ATOM 686 C CA . TRP A 1 90 ? -8.108 -10.894 0.359 1.00 95.69 90 TRP A CA 1
ATOM 687 C C . TRP A 1 90 ? -6.897 -11.831 0.478 1.00 95.69 90 TRP A C 1
ATOM 689 O O . TRP A 1 90 ? -5.786 -11.364 0.709 1.00 95.69 90 TRP A O 1
ATOM 699 N N . ASP A 1 91 ? -7.110 -13.131 0.290 1.00 95.31 91 ASP A N 1
ATOM 700 C CA . ASP A 1 91 ? -6.116 -14.205 0.309 1.00 95.31 91 ASP A CA 1
ATOM 701 C C . ASP A 1 91 ? -5.216 -14.224 -0.937 1.00 95.31 91 ASP A C 1
ATOM 703 O O . ASP A 1 91 ? -4.083 -14.698 -0.878 1.00 95.31 91 ASP A O 1
ATOM 707 N N . GLN A 1 92 ? -5.686 -13.641 -2.039 1.00 96.19 92 GLN A N 1
ATOM 708 C CA . GLN A 1 92 ? -4.951 -13.497 -3.297 1.00 96.19 92 GLN A CA 1
ATOM 709 C C . GLN A 1 92 ? -4.243 -12.139 -3.427 1.00 96.19 92 GLN A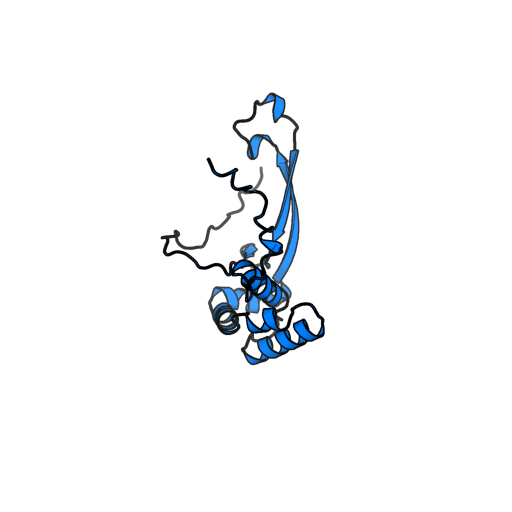 C 1
ATOM 711 O O . GLN A 1 92 ? -3.532 -11.901 -4.408 1.00 96.19 92 GLN A O 1
ATOM 716 N N . VAL A 1 93 ? -4.438 -11.227 -2.468 1.00 96.56 93 VAL A N 1
ATOM 717 C CA . VAL A 1 93 ? -3.830 -9.892 -2.485 1.00 96.56 93 VAL A CA 1
ATOM 718 C C . VAL A 1 93 ? -2.361 -9.983 -2.073 1.00 96.56 93 VAL A C 1
ATOM 720 O O . VAL A 1 93 ? -2.026 -10.368 -0.955 1.00 96.56 93 VAL A O 1
ATOM 723 N N . LYS A 1 94 ? -1.473 -9.544 -2.963 1.00 96.69 94 LYS A N 1
ATOM 724 C CA . LYS A 1 94 ? -0.043 -9.348 -2.705 1.00 96.69 94 LYS A CA 1
ATOM 725 C C . LYS A 1 94 ? 0.230 -7.852 -2.625 1.00 96.69 94 LYS A C 1
ATOM 727 O O . LYS A 1 94 ? -0.198 -7.107 -3.501 1.00 96.69 94 LYS A O 1
ATOM 732 N N . ARG A 1 95 ? 0.941 -7.407 -1.592 1.00 96.38 95 ARG A N 1
ATOM 733 C CA . ARG A 1 95 ? 1.316 -5.999 -1.395 1.00 96.38 95 ARG A CA 1
ATOM 734 C C . ARG A 1 95 ? 2.822 -5.849 -1.337 1.00 96.38 95 ARG A C 1
ATOM 736 O O . ARG A 1 95 ? 3.497 -6.795 -0.941 1.00 96.38 95 ARG A O 1
ATOM 743 N N . GLU A 1 96 ? 3.307 -4.665 -1.697 1.00 95.12 96 GLU A N 1
ATOM 744 C CA . GLU A 1 96 ? 4.733 -4.316 -1.661 1.00 95.12 96 GLU A CA 1
ATOM 745 C C . GLU A 1 96 ? 5.605 -5.366 -2.364 1.00 95.12 96 GLU A C 1
ATOM 747 O O . GLU A 1 96 ? 6.608 -5.835 -1.830 1.00 95.12 96 GLU A O 1
ATOM 752 N N . LEU A 1 97 ? 5.189 -5.782 -3.565 1.00 96.44 97 LEU A N 1
ATOM 753 C CA . LEU A 1 97 ? 5.874 -6.821 -4.326 1.00 96.44 97 LEU A CA 1
ATOM 754 C C . LEU A 1 97 ? 7.057 -6.204 -5.092 1.00 96.44 97 LEU A C 1
ATOM 756 O O . LEU A 1 97 ? 6.823 -5.487 -6.071 1.00 96.44 97 LEU A O 1
ATOM 760 N N . PRO A 1 98 ? 8.318 -6.466 -4.695 1.00 96.50 98 PRO A N 1
ATOM 761 C CA . PRO A 1 98 ? 9.467 -5.989 -5.447 1.00 96.50 98 PRO A CA 1
ATOM 762 C C . PRO A 1 98 ? 9.571 -6.725 -6.782 1.00 96.50 98 PRO A C 1
ATOM 764 O O . PRO A 1 98 ? 9.301 -7.925 -6.874 1.00 96.50 98 PRO A O 1
ATOM 767 N N . PHE A 1 99 ? 10.024 -6.022 -7.814 1.00 95.75 99 PHE A N 1
ATOM 768 C CA . PHE A 1 99 ? 10.312 -6.621 -9.110 1.00 95.75 99 PHE A CA 1
ATOM 769 C C . PHE A 1 99 ? 11.599 -6.069 -9.720 1.00 95.75 99 PHE A C 1
ATOM 771 O O . PHE A 1 99 ? 12.097 -4.997 -9.371 1.00 95.75 99 PHE A O 1
ATOM 778 N N . SER A 1 100 ? 12.154 -6.836 -10.652 1.00 96.56 100 SER A N 1
ATOM 779 C CA . SER A 1 100 ? 13.251 -6.418 -11.517 1.00 96.56 100 SER A CA 1
ATOM 780 C C . SER A 1 100 ? 12.964 -6.922 -12.922 1.00 96.56 100 SER A C 1
ATOM 782 O O . SER A 1 100 ? 12.708 -8.109 -13.114 1.00 96.56 100 SER A O 1
ATOM 784 N N . LEU A 1 101 ? 12.980 -6.014 -13.889 1.00 95.12 101 LEU A N 1
ATOM 785 C CA . LEU A 1 101 ? 12.734 -6.298 -15.292 1.00 95.12 101 LEU A CA 1
ATOM 786 C C . LEU A 1 101 ? 13.980 -5.928 -16.094 1.00 95.12 101 LEU A C 1
ATOM 788 O O . LEU A 1 101 ? 14.456 -4.798 -16.021 1.00 95.12 101 LEU A O 1
ATOM 792 N N . ALA A 1 102 ? 14.499 -6.885 -16.854 1.00 95.38 102 ALA A N 1
ATOM 793 C CA . ALA A 1 102 ? 15.566 -6.659 -17.817 1.00 95.38 102 ALA A CA 1
ATOM 794 C C . ALA A 1 102 ? 14.937 -6.236 -19.148 1.00 95.38 102 ALA A C 1
ATOM 796 O O . ALA A 1 102 ? 14.261 -7.040 -19.788 1.00 95.38 102 ALA A O 1
ATOM 797 N N . VAL A 1 103 ? 15.137 -4.979 -19.539 1.00 93.94 103 VAL A N 1
ATOM 798 C CA . VAL A 1 103 ? 14.573 -4.401 -20.762 1.00 93.94 103 VAL A CA 1
ATOM 799 C C . VAL A 1 103 ? 15.708 -4.062 -21.727 1.00 93.94 103 VAL A C 1
ATOM 801 O O . VAL A 1 103 ? 16.652 -3.380 -21.318 1.00 93.94 103 VAL A O 1
ATOM 804 N N . PRO A 1 104 ? 15.654 -4.496 -22.996 1.00 91.81 104 PRO A N 1
ATOM 805 C CA . PRO A 1 104 ? 16.617 -4.063 -24.003 1.00 91.81 104 PRO A CA 1
ATOM 806 C C . PRO A 1 104 ? 16.674 -2.534 -24.112 1.00 91.81 104 PRO A C 1
ATOM 808 O O . PRO A 1 104 ? 15.638 -1.868 -24.180 1.00 91.81 104 PRO A O 1
ATOM 811 N N . ALA A 1 105 ? 17.879 -1.960 -24.174 1.00 90.88 105 ALA A N 1
ATOM 812 C CA . ALA A 1 105 ? 18.057 -0.504 -24.195 1.00 90.88 105 ALA A CA 1
ATOM 813 C C . ALA A 1 105 ? 17.329 0.181 -25.365 1.00 90.88 105 ALA A C 1
ATOM 815 O O . ALA A 1 105 ? 16.805 1.288 -25.219 1.00 90.88 105 ALA A O 1
ATOM 816 N N . VAL A 1 106 ? 17.238 -0.518 -26.498 1.00 89.69 106 VAL A N 1
ATOM 817 C CA . VAL A 1 106 ? 16.529 -0.081 -27.708 1.00 89.69 106 VAL A CA 1
ATOM 818 C C . VAL A 1 106 ? 15.031 0.173 -27.494 1.00 89.69 106 VAL A C 1
ATOM 820 O O . VAL A 1 106 ? 14.464 1.008 -28.193 1.00 89.69 106 VAL A O 1
ATOM 823 N N . GLU A 1 107 ? 14.387 -0.503 -26.537 1.00 86.50 107 GLU A N 1
ATOM 824 C CA . GLU A 1 107 ? 12.949 -0.343 -26.266 1.00 86.50 107 GLU A CA 1
ATOM 825 C C . GLU A 1 107 ? 12.652 0.913 -25.438 1.00 86.50 107 GLU A C 1
ATOM 827 O O . GLU A 1 107 ? 11.636 1.574 -25.650 1.00 86.50 107 GLU A O 1
ATOM 832 N N . LEU A 1 108 ? 13.541 1.267 -24.504 1.00 85.94 108 LEU A N 1
ATOM 833 C CA . LEU A 1 108 ? 13.360 2.425 -23.619 1.00 85.94 108 LEU A CA 1
ATOM 834 C C . LEU A 1 108 ? 13.912 3.720 -24.216 1.00 85.94 108 LEU A C 1
ATOM 836 O O . LEU A 1 108 ? 13.395 4.803 -23.938 1.00 85.94 108 LEU A O 1
ATOM 840 N N . TYR A 1 109 ? 14.949 3.617 -25.046 1.00 86.56 109 TYR A N 1
ATOM 841 C CA . TYR A 1 109 ? 15.631 4.763 -25.634 1.00 86.56 109 TYR A CA 1
ATOM 842 C C . TYR A 1 109 ? 15.742 4.619 -27.157 1.00 86.56 109 TYR A C 1
ATOM 844 O O . TYR A 1 109 ? 16.841 4.446 -27.687 1.00 86.56 109 TYR A O 1
ATOM 852 N N . PRO A 1 110 ? 14.627 4.772 -27.895 1.00 78.81 110 PRO A N 1
ATOM 853 C CA . PRO A 1 110 ? 14.612 4.610 -29.352 1.00 78.81 110 PRO A CA 1
ATOM 854 C C . PRO A 1 110 ? 15.471 5.647 -30.101 1.00 78.81 110 PRO A C 1
ATOM 856 O O . PRO A 1 110 ? 15.713 5.500 -31.293 1.00 78.81 110 PRO A O 1
ATOM 859 N N . GLY A 1 111 ? 15.916 6.711 -29.421 1.00 84.00 111 GLY A N 1
ATOM 860 C CA . GLY A 1 111 ? 16.804 7.738 -29.973 1.00 84.00 111 GLY A CA 1
ATOM 861 C C . GLY A 1 111 ? 18.303 7.484 -29.770 1.00 84.00 111 GLY A C 1
ATOM 862 O O . GLY A 1 111 ? 19.102 8.310 -30.207 1.00 84.00 111 GLY A O 1
ATOM 863 N N . LEU A 1 112 ? 18.703 6.402 -29.090 1.00 82.94 112 LEU A N 1
ATOM 864 C CA . LEU A 1 112 ? 20.119 6.043 -28.972 1.00 82.94 112 LEU A CA 1
ATOM 865 C C . LEU A 1 112 ? 20.642 5.453 -30.294 1.00 82.94 112 LEU A C 1
ATOM 867 O O . LEU A 1 112 ? 19.907 4.727 -30.965 1.00 82.94 112 LEU A O 1
ATOM 871 N N . PRO A 1 113 ? 21.912 5.715 -30.668 1.00 86.69 113 PRO A N 1
ATOM 872 C CA . PRO A 1 113 ? 22.554 5.020 -31.780 1.00 86.69 113 PRO A CA 1
ATOM 873 C C . PRO A 1 113 ? 22.460 3.503 -31.600 1.00 86.69 113 PRO A C 1
ATOM 875 O O . PRO A 1 113 ? 22.674 2.997 -30.495 1.00 86.69 113 PRO A O 1
ATOM 878 N N . ALA A 1 114 ? 22.158 2.777 -32.678 1.00 79.81 114 ALA A N 1
ATOM 879 C CA . ALA A 1 114 ? 21.927 1.335 -32.625 1.00 79.81 114 ALA A CA 1
ATOM 880 C C . ALA A 1 114 ? 23.136 0.582 -32.054 1.00 79.81 114 ALA A C 1
ATOM 882 O O . ALA A 1 114 ? 22.969 -0.364 -31.296 1.00 79.81 114 ALA A O 1
ATOM 883 N N . GLU A 1 115 ? 24.349 1.045 -32.341 1.00 84.44 115 GLU A N 1
ATOM 884 C CA . GLU A 1 115 ? 25.600 0.470 -31.849 1.00 84.44 115 GLU A CA 1
ATOM 885 C C . GLU A 1 115 ? 25.778 0.653 -30.337 1.00 84.44 115 GLU A C 1
ATOM 887 O O . GLU A 1 115 ? 26.410 -0.177 -29.693 1.00 84.44 115 GLU A O 1
ATOM 892 N N . ALA A 1 116 ? 25.220 1.727 -29.769 1.00 81.81 116 ALA A N 1
ATOM 893 C CA . ALA A 1 116 ? 25.280 2.016 -28.337 1.00 81.81 116 ALA A CA 1
ATOM 894 C C . ALA A 1 116 ? 24.173 1.308 -27.539 1.00 81.81 116 ALA A C 1
ATOM 896 O O . ALA A 1 116 ? 24.302 1.150 -26.331 1.00 81.81 116 ALA A O 1
ATOM 897 N N . ALA A 1 117 ? 23.079 0.915 -28.196 1.00 83.06 117 ALA A N 1
ATOM 898 C CA . ALA A 1 117 ? 21.953 0.229 -27.567 1.00 83.06 117 ALA A CA 1
ATOM 899 C C . ALA A 1 117 ? 21.942 -1.290 -27.835 1.00 83.06 117 ALA A C 1
ATOM 901 O O . ALA A 1 117 ? 21.256 -2.037 -27.136 1.00 83.06 117 ALA A O 1
ATOM 902 N N . ALA A 1 118 ? 22.680 -1.766 -28.843 1.00 86.31 118 ALA A N 1
ATOM 903 C CA . ALA A 1 118 ? 22.742 -3.176 -29.207 1.00 86.31 118 ALA A CA 1
ATOM 904 C C . ALA A 1 118 ? 23.417 -4.010 -28.111 1.00 86.31 118 ALA A C 1
ATOM 906 O O . ALA A 1 118 ? 24.567 -3.780 -27.754 1.00 86.31 118 ALA A O 1
ATOM 907 N N . GLY A 1 119 ? 22.702 -5.019 -27.612 1.00 85.44 119 GLY A N 1
ATOM 908 C CA . GLY A 1 119 ? 23.200 -5.921 -26.568 1.00 85.44 119 GLY A CA 1
ATOM 909 C C . GLY A 1 119 ? 23.160 -5.341 -25.152 1.00 85.44 119 GLY A C 1
ATOM 910 O O . GLY A 1 119 ? 23.376 -6.089 -24.201 1.00 85.44 119 GLY A O 1
ATOM 911 N N . GLU A 1 120 ? 22.826 -4.058 -24.998 1.00 92.12 120 GLU A N 1
ATOM 912 C CA . GLU A 1 120 ? 22.687 -3.409 -23.698 1.00 92.12 120 GLU A CA 1
ATOM 913 C C . GLU A 1 120 ? 21.312 -3.685 -23.077 1.00 92.12 120 GLU A C 1
ATOM 915 O O . GLU A 1 120 ? 20.265 -3.615 -23.732 1.00 92.12 120 GLU A O 1
ATOM 920 N N . ILE A 1 121 ? 21.322 -3.977 -21.7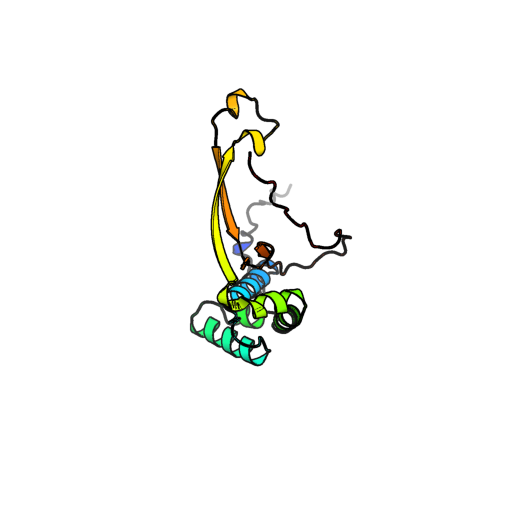77 1.00 92.62 121 ILE A N 1
ATOM 921 C CA . ILE A 1 121 ? 20.132 -4.271 -20.976 1.00 92.62 121 ILE A CA 1
ATOM 922 C C . ILE A 1 121 ? 20.026 -3.238 -19.863 1.00 92.62 121 ILE A C 1
ATOM 924 O O . ILE A 1 121 ? 20.966 -3.010 -19.103 1.00 92.62 121 ILE A O 1
ATOM 928 N N . ILE A 1 122 ? 18.839 -2.664 -19.723 1.00 93.56 122 ILE A N 1
ATOM 929 C CA . ILE A 1 122 ? 18.479 -1.783 -18.621 1.00 93.56 122 ILE A CA 1
ATOM 930 C C . ILE A 1 122 ? 17.682 -2.589 -17.607 1.00 93.56 122 ILE A C 1
ATOM 932 O O . ILE A 1 122 ? 16.666 -3.200 -17.935 1.00 93.56 122 ILE A O 1
ATOM 936 N N . LEU A 1 123 ? 18.128 -2.559 -16.354 1.00 96.00 123 LEU A N 1
ATOM 937 C CA . LEU A 1 123 ? 17.361 -3.099 -15.241 1.00 96.00 123 LEU A CA 1
ATOM 938 C C . LEU A 1 123 ? 16.397 -2.035 -14.719 1.00 96.00 123 LEU A C 1
ATOM 940 O O . LEU A 1 123 ? 16.813 -1.024 -14.156 1.00 96.00 123 LEU A O 1
ATOM 944 N N . VAL A 1 124 ? 15.102 -2.286 -14.882 1.00 95.00 124 VAL A N 1
ATOM 945 C CA . VAL A 1 124 ? 14.032 -1.502 -14.267 1.00 95.00 124 VAL A CA 1
ATOM 946 C C . VAL A 1 124 ? 13.625 -2.190 -12.974 1.00 95.00 124 VAL A C 1
ATOM 948 O O . VAL A 1 124 ? 13.212 -3.349 -12.984 1.00 95.00 124 VAL A O 1
ATOM 951 N N . GLN A 1 125 ? 13.741 -1.479 -11.858 1.00 96.12 125 GLN A N 1
ATOM 952 C CA . GLN A 1 125 ? 13.398 -1.994 -10.538 1.00 96.12 125 GLN A CA 1
ATOM 953 C C . GLN A 1 125 ? 12.308 -1.139 -9.913 1.00 96.12 125 GLN A C 1
ATOM 955 O O . GLN A 1 125 ? 12.293 0.083 -10.062 1.00 96.12 125 GLN A O 1
ATOM 960 N N . GLY A 1 126 ? 11.404 -1.792 -9.199 1.00 94.81 126 GLY A N 1
ATOM 961 C CA . GLY A 1 126 ? 10.312 -1.112 -8.531 1.00 94.81 126 GLY A CA 1
ATOM 962 C C . GLY A 1 126 ? 9.617 -2.012 -7.530 1.00 94.81 126 GLY A C 1
ATOM 963 O O . GLY A 1 126 ? 9.977 -3.176 -7.348 1.00 94.81 126 GLY A O 1
ATOM 964 N N . ILE A 1 127 ? 8.613 -1.438 -6.881 1.00 95.69 127 ILE A N 1
ATOM 965 C CA . ILE A 1 127 ? 7.734 -2.128 -5.950 1.00 95.69 127 ILE A CA 1
ATOM 966 C C . ILE A 1 127 ? 6.309 -1.873 -6.425 1.00 95.69 127 ILE A C 1
ATOM 968 O O . ILE A 1 127 ? 5.947 -0.742 -6.739 1.00 95.69 127 ILE A O 1
ATOM 972 N N . ILE A 1 128 ? 5.533 -2.944 -6.535 1.00 95.00 128 ILE A N 1
ATOM 973 C CA . ILE A 1 128 ? 4.103 -2.879 -6.812 1.00 95.00 128 ILE A CA 1
ATOM 974 C C . ILE A 1 128 ? 3.379 -2.766 -5.473 1.00 95.00 128 ILE A C 1
ATOM 976 O O . ILE A 1 128 ? 3.468 -3.683 -4.654 1.00 95.00 128 ILE A O 1
ATOM 980 N N . ASP A 1 129 ? 2.624 -1.686 -5.280 1.00 94.44 129 ASP A N 1
ATOM 981 C CA . ASP A 1 129 ? 1.874 -1.451 -4.044 1.00 94.44 129 ASP A CA 1
ATOM 982 C C . ASP A 1 129 ? 0.879 -2.581 -3.756 1.00 94.44 129 ASP A C 1
ATOM 984 O O . ASP A 1 129 ? 0.809 -3.090 -2.636 1.00 94.44 129 ASP A O 1
ATOM 988 N N . CYS A 1 130 ? 0.093 -2.979 -4.763 1.00 95.50 130 CYS A N 1
ATOM 989 C CA . CYS A 1 130 ? -0.907 -4.029 -4.631 1.00 95.50 130 CYS A CA 1
ATOM 990 C C . CYS A 1 130 ? -1.177 -4.743 -5.968 1.00 95.50 130 CYS A C 1
ATOM 992 O O . CYS A 1 130 ? -1.384 -4.122 -7.011 1.00 95.50 130 CYS A O 1
ATOM 994 N N . LEU A 1 131 ? -1.189 -6.072 -5.919 1.00 96.38 131 LEU A N 1
ATOM 995 C CA . LEU A 1 131 ? -1.493 -6.980 -7.018 1.00 96.38 131 LEU A CA 1
ATOM 996 C C . LEU A 1 131 ? -2.512 -8.008 -6.528 1.00 96.38 131 LEU A C 1
ATOM 998 O O . LEU A 1 131 ? -2.296 -8.649 -5.502 1.00 96.38 131 LEU A O 1
ATOM 1002 N N . VAL A 1 132 ? -3.596 -8.198 -7.272 1.00 95.88 132 VAL A N 1
ATOM 1003 C CA . VAL A 1 132 ? -4.626 -9.196 -6.959 1.00 95.88 132 VAL A CA 1
ATOM 1004 C C . VAL A 1 132 ? -4.821 -10.102 -8.160 1.00 95.88 132 VAL A C 1
ATOM 1006 O O . VAL A 1 132 ? -4.994 -9.620 -9.279 1.00 95.88 132 VAL A O 1
ATOM 1009 N N . GLU A 1 133 ? -4.787 -11.408 -7.929 1.00 92.50 133 GLU A N 1
ATOM 1010 C CA . GLU A 1 133 ? -5.154 -12.398 -8.938 1.00 92.50 133 GLU A CA 1
ATOM 1011 C C . GLU A 1 133 ? -6.681 -12.550 -8.977 1.00 92.50 133 GLU A C 1
ATOM 1013 O O . GLU A 1 133 ? -7.323 -12.862 -7.971 1.00 92.50 133 GLU A O 1
ATOM 1018 N N . GLU A 1 134 ? -7.263 -12.292 -10.143 1.00 89.75 134 GLU A N 1
ATOM 1019 C CA . GLU A 1 134 ? -8.681 -12.451 -10.449 1.00 89.75 134 GLU A CA 1
ATOM 1020 C C . GLU A 1 134 ? -8.862 -13.527 -11.532 1.00 89.75 134 GLU A C 1
ATOM 1022 O O . GLU A 1 134 ? -7.910 -13.950 -12.182 1.00 89.75 134 GLU A O 1
ATOM 1027 N N . GLU A 1 135 ? -10.100 -13.975 -11.750 1.00 88.50 135 GLU A N 1
ATOM 1028 C CA . GLU A 1 135 ? -10.400 -15.050 -12.714 1.00 88.50 135 GLU A CA 1
ATOM 1029 C C . GLU A 1 135 ? -9.957 -14.713 -14.148 1.00 88.50 135 GLU A C 1
ATOM 1031 O O . GLU A 1 135 ? -9.495 -15.593 -14.871 1.00 88.50 135 GLU A O 1
ATOM 1036 N N . ASP A 1 136 ? -10.033 -13.434 -14.528 1.00 88.12 136 ASP A N 1
ATOM 1037 C CA . ASP A 1 136 ? -9.724 -12.950 -15.879 1.00 88.12 136 ASP A CA 1
ATOM 1038 C C . ASP A 1 136 ? -8.328 -12.301 -15.997 1.00 88.12 136 ASP A C 1
ATOM 1040 O O . ASP A 1 136 ? -8.033 -11.634 -16.993 1.00 88.12 136 ASP A O 1
ATOM 1044 N N . GLY A 1 137 ? -7.465 -12.445 -14.983 1.00 91.62 137 GLY A N 1
ATOM 1045 C CA . GLY A 1 137 ? -6.100 -11.912 -14.993 1.00 91.62 137 GLY A CA 1
ATOM 1046 C C . GLY A 1 137 ? -5.700 -11.217 -13.694 1.00 91.62 137 GLY A C 1
ATOM 1047 O O . GLY A 1 137 ? -6.073 -11.634 -12.604 1.00 91.62 137 GLY A O 1
ATOM 1048 N N . PHE A 1 138 ? -4.908 -10.150 -13.799 1.00 92.81 138 PHE A N 1
ATOM 1049 C CA . PHE A 1 138 ? -4.390 -9.432 -12.635 1.00 92.81 138 PHE A CA 1
ATOM 1050 C C . PHE A 1 138 ? -4.968 -8.025 -12.521 1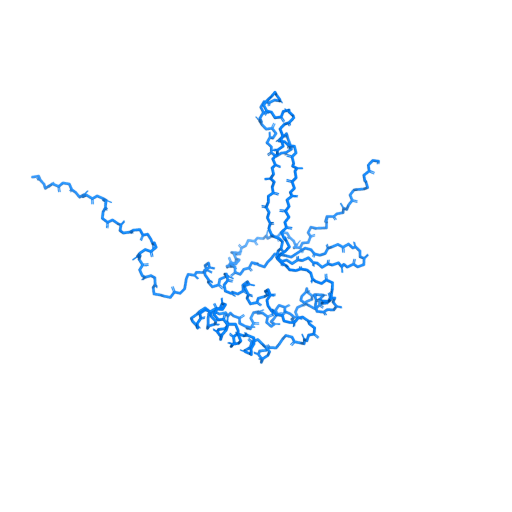.00 92.81 138 PHE A C 1
ATOM 1052 O O . PHE A 1 138 ? -4.993 -7.257 -13.485 1.00 92.81 138 PHE A O 1
ATOM 1059 N N . LEU A 1 139 ? -5.353 -7.660 -11.303 1.00 92.69 139 LEU A N 1
ATOM 1060 C CA . LEU A 1 139 ? -5.646 -6.291 -10.913 1.00 92.69 139 LEU A CA 1
ATOM 1061 C C . LEU A 1 139 ? -4.399 -5.686 -10.262 1.00 92.69 139 LEU A C 1
ATOM 1063 O O . LEU A 1 139 ? -4.002 -6.093 -9.172 1.00 92.69 139 LEU A O 1
ATOM 1067 N N . LEU A 1 140 ? -3.800 -4.702 -10.932 1.00 94.62 140 LEU A N 1
ATOM 1068 C CA . LEU A 1 140 ? -2.684 -3.917 -10.410 1.00 94.62 140 LEU A CA 1
ATOM 1069 C C . LEU A 1 140 ? -3.195 -2.594 -9.840 1.00 94.62 140 LEU A C 1
ATOM 1071 O O . LEU A 1 140 ? -3.993 -1.904 -10.479 1.00 94.62 140 LEU A O 1
ATOM 1075 N N . LEU A 1 141 ? -2.725 -2.236 -8.651 1.00 92.56 141 LEU A N 1
ATOM 1076 C CA . LEU A 1 141 ? -3.141 -1.045 -7.930 1.00 92.56 141 LEU A CA 1
ATOM 1077 C C . LEU A 1 141 ? -1.931 -0.313 -7.378 1.00 92.56 141 LEU A C 1
ATOM 1079 O O . LEU A 1 141 ? -1.027 -0.928 -6.824 1.00 92.56 141 LEU A O 1
ATOM 1083 N N . ASP A 1 142 ? -1.978 1.006 -7.510 1.00 91.25 142 ASP A N 1
ATOM 1084 C CA . ASP A 1 142 ? -1.032 1.946 -6.931 1.00 91.25 142 ASP A CA 1
ATOM 1085 C C . ASP A 1 142 ? -1.838 2.977 -6.129 1.00 91.25 142 ASP A C 1
ATOM 1087 O O . ASP A 1 142 ? -2.812 3.559 -6.629 1.00 91.25 142 ASP A O 1
ATOM 1091 N N . PHE A 1 143 ? -1.501 3.138 -4.852 1.00 88.06 143 PHE A N 1
ATOM 1092 C CA . PHE A 1 143 ? -2.256 3.995 -3.948 1.00 88.06 143 PHE A CA 1
ATOM 1093 C C . PHE A 1 143 ? -1.668 5.405 -3.964 1.00 88.06 143 PHE A C 1
ATOM 1095 O O . PHE A 1 143 ? -0.674 5.709 -3.309 1.00 88.06 143 PHE A O 1
ATOM 1102 N N . LYS A 1 144 ? -2.329 6.323 -4.675 1.00 84.56 144 LYS A N 1
ATOM 1103 C CA . LYS A 1 144 ? -1.981 7.749 -4.634 1.00 84.56 144 LYS A CA 1
ATOM 1104 C C . LYS A 1 144 ? -2.889 8.521 -3.686 1.00 84.56 144 LYS A C 1
ATOM 1106 O O . LYS A 1 144 ? -4.104 8.558 -3.838 1.00 84.56 144 LYS A O 1
ATOM 1111 N N . THR A 1 145 ? -2.264 9.222 -2.750 1.00 73.56 145 THR A N 1
ATOM 1112 C CA . THR A 1 145 ? -2.917 10.049 -1.718 1.00 73.56 145 THR A CA 1
ATOM 1113 C C . THR A 1 145 ? -2.719 11.550 -1.963 1.00 73.56 145 THR A C 1
ATOM 1115 O O . THR A 1 145 ? -2.985 12.388 -1.100 1.00 73.56 145 THR A O 1
ATOM 1118 N N . GLY A 1 146 ? -2.221 11.906 -3.151 1.00 68.19 146 GLY A N 1
ATOM 1119 C CA . GLY A 1 146 ? -2.051 13.285 -3.590 1.00 68.19 146 GLY A CA 1
ATOM 1120 C C . GLY A 1 146 ? -3.382 13.961 -3.922 1.00 68.19 146 GLY A C 1
ATOM 1121 O O . GLY A 1 146 ? -4.393 13.318 -4.198 1.00 68.19 146 GLY A O 1
ATOM 1122 N N . ARG A 1 147 ? -3.378 15.297 -3.937 1.00 62.84 147 ARG A N 1
ATOM 1123 C CA . ARG A 1 147 ? -4.527 16.074 -4.411 1.00 62.84 147 ARG A CA 1
ATOM 1124 C C . ARG A 1 147 ? -4.634 15.882 -5.921 1.00 62.84 147 ARG A C 1
ATOM 1126 O O . ARG A 1 147 ? -3.735 16.307 -6.640 1.00 62.84 147 ARG A O 1
ATOM 1133 N N . ILE A 1 148 ? -5.712 15.261 -6.391 1.00 62.31 148 ILE A N 1
ATOM 1134 C CA . ILE A 1 148 ? -5.993 15.165 -7.825 1.00 62.31 148 ILE A CA 1
ATOM 1135 C C . ILE A 1 148 ? -6.375 16.581 -8.291 1.00 62.31 148 ILE A C 1
ATOM 1137 O O . ILE A 1 148 ? -7.382 17.114 -7.812 1.00 62.31 148 ILE A O 1
ATOM 1141 N N . PRO A 1 149 ? -5.581 17.246 -9.153 1.00 50.72 149 PRO A N 1
ATOM 1142 C CA . PRO A 1 149 ? -6.045 18.471 -9.782 1.00 50.72 149 PRO A CA 1
ATOM 1143 C C . PRO A 1 149 ? -7.254 18.131 -10.663 1.00 50.72 149 PRO A C 1
ATOM 1145 O O . PRO A 1 149 ? -7.320 17.020 -11.188 1.00 50.72 149 PRO A O 1
ATOM 1148 N N . PRO A 1 150 ? -8.218 19.043 -10.853 1.00 47.53 150 PRO A N 1
ATOM 1149 C CA . PRO A 1 150 ? -9.305 18.820 -11.796 1.00 47.53 150 PRO A CA 1
ATOM 1150 C C . PRO A 1 150 ? -8.722 18.766 -13.216 1.00 47.53 150 PRO A C 1
ATOM 1152 O O . PRO A 1 150 ? -8.550 19.789 -13.871 1.00 47.53 150 PRO A O 1
ATOM 1155 N N . ILE A 1 151 ? -8.363 17.570 -13.674 1.00 55.44 151 ILE A N 1
ATOM 1156 C CA . ILE A 1 151 ? -7.964 17.273 -15.051 1.00 55.44 151 ILE A CA 1
ATOM 1157 C C . ILE A 1 151 ? -8.848 16.138 -15.576 1.00 55.44 151 ILE A C 1
ATOM 1159 O O . ILE A 1 151 ? -9.175 15.220 -14.818 1.00 55.44 151 ILE A O 1
ATOM 1163 N N . PRO A 1 152 ? -9.253 16.182 -16.858 1.00 46.75 152 PRO A N 1
ATOM 1164 C CA . PRO A 1 152 ? -10.108 15.171 -17.451 1.00 46.75 152 PRO A CA 1
ATOM 1165 C C . PRO A 1 152 ? -9.241 13.961 -17.801 1.00 46.75 152 PRO A C 1
ATOM 1167 O O . PRO A 1 152 ? -8.701 13.859 -18.900 1.00 46.75 152 PRO A O 1
ATOM 1170 N N . TRP A 1 153 ? -9.052 13.057 -16.844 1.00 45.00 153 TRP A N 1
ATOM 1171 C CA . TRP A 1 153 ? -8.486 11.747 -17.143 1.00 45.00 153 TRP A CA 1
ATOM 1172 C C . TRP A 1 153 ? -9.531 10.929 -17.927 1.00 45.00 153 TRP A C 1
ATOM 1174 O O . TRP A 1 153 ? -10.699 10.918 -17.521 1.00 45.00 153 TRP A O 1
ATOM 1184 N N . PRO A 1 154 ? -9.177 10.254 -19.039 1.00 45.78 154 PRO A N 1
ATOM 1185 C CA . PRO A 1 154 ? -10.064 9.252 -19.628 1.00 45.78 154 PRO A CA 1
ATOM 1186 C C . PRO A 1 154 ? -10.363 8.170 -18.575 1.00 45.78 154 PRO A C 1
ATOM 1188 O O . PRO A 1 154 ? -9.499 7.893 -17.750 1.00 45.78 154 PRO A O 1
ATOM 1191 N N . PRO A 1 155 ? -11.568 7.576 -18.542 1.00 45.28 155 PRO A N 1
ATOM 1192 C CA . PRO A 1 155 ? -12.003 6.710 -17.445 1.00 45.28 155 PRO A CA 1
ATOM 1193 C C . PRO A 1 155 ? -10.940 5.663 -17.080 1.00 45.28 155 PRO A C 1
ATOM 1195 O O . PRO A 1 155 ? -10.443 4.926 -17.930 1.00 45.28 155 PRO A O 1
ATOM 1198 N N . THR A 1 156 ? -10.559 5.655 -15.803 1.00 48.94 156 THR A N 1
ATOM 1199 C CA . THR A 1 156 ? -9.492 4.841 -15.214 1.00 48.94 156 THR A CA 1
ATOM 1200 C C . THR A 1 156 ? -9.765 3.354 -15.441 1.00 48.94 156 THR A C 1
ATOM 1202 O O . THR A 1 156 ? -10.664 2.778 -14.832 1.00 48.94 156 THR A O 1
ATOM 1205 N N . GLY A 1 157 ? -8.986 2.731 -16.327 1.00 45.34 157 GLY A N 1
ATOM 1206 C CA . GLY A 1 157 ? -9.084 1.304 -16.623 1.00 45.34 157 GLY A CA 1
ATOM 1207 C C . GLY A 1 157 ? -8.411 0.931 -17.939 1.00 45.34 157 GLY A C 1
ATOM 1208 O O . GLY A 1 157 ? -9.087 0.553 -18.892 1.00 45.34 157 GLY A O 1
ATOM 1209 N N . SER A 1 158 ? -7.083 1.022 -18.018 1.00 42.31 158 SER A N 1
ATOM 1210 C CA . SER A 1 158 ? -6.346 0.391 -19.115 1.00 42.31 158 SER A CA 1
ATOM 1211 C C . SER A 1 158 ? -6.324 -1.121 -18.879 1.00 42.31 158 SER A C 1
ATOM 1213 O O . SER A 1 158 ? -5.609 -1.606 -18.003 1.00 42.31 158 SER A O 1
ATOM 1215 N N . ARG A 1 159 ? -7.135 -1.869 -19.637 1.00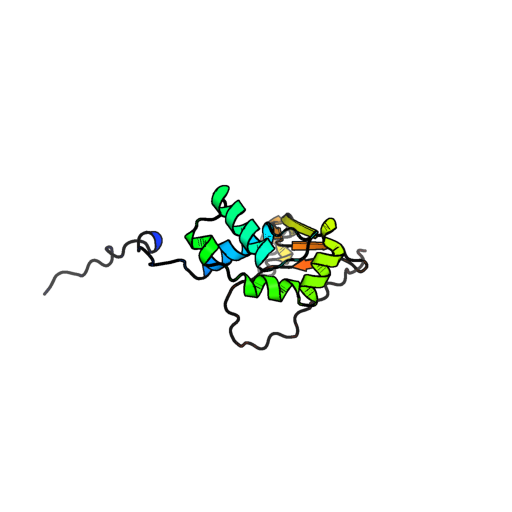 39.59 159 ARG A N 1
ATOM 1216 C CA . ARG A 1 159 ? -7.013 -3.328 -19.732 1.00 39.59 159 ARG A CA 1
ATOM 1217 C C . ARG A 1 159 ? -5.724 -3.638 -20.490 1.00 39.59 159 ARG A C 1
ATOM 1219 O O . ARG A 1 159 ? -5.668 -3.427 -21.699 1.00 39.59 159 ARG A O 1
ATOM 1226 N N . TYR A 1 160 ? -4.705 -4.130 -19.796 1.00 41.56 160 TYR A N 1
ATOM 1227 C CA . TYR A 1 160 ? -3.572 -4.769 -20.456 1.00 41.56 160 TYR A CA 1
ATOM 1228 C C . TYR A 1 160 ? -4.020 -6.172 -20.864 1.00 41.56 160 TYR A C 1
ATOM 1230 O O . TYR A 1 160 ? -4.023 -7.094 -20.054 1.00 41.56 160 TYR A O 1
ATOM 1238 N N . ALA A 1 161 ? -4.497 -6.310 -22.101 1.00 34.56 161 ALA A N 1
ATOM 1239 C CA . ALA A 1 161 ? -4.699 -7.622 -22.695 1.00 34.56 161 ALA A CA 1
ATOM 1240 C C . ALA A 1 161 ? -3.320 -8.237 -22.956 1.00 34.56 161 ALA A C 1
ATOM 1242 O O . ALA A 1 161 ? -2.469 -7.610 -23.589 1.00 34.56 161 ALA A O 1
ATOM 1243 N N . SER A 1 162 ? -3.098 -9.451 -22.465 1.00 38.00 162 SER A N 1
ATOM 1244 C CA . SER A 1 162 ? -1.965 -10.269 -22.872 1.00 38.00 162 SER A CA 1
ATOM 1245 C C . SER A 1 162 ? -2.075 -10.541 -24.373 1.00 38.00 162 SER A C 1
ATOM 1247 O O . SER A 1 162 ? -2.998 -11.211 -24.834 1.00 38.00 162 SER A O 1
ATOM 1249 N N . THR A 1 163 ? -1.137 -10.026 -25.165 1.00 33.50 163 THR A N 1
ATOM 1250 C CA . THR A 1 163 ? -0.876 -10.619 -26.479 1.00 33.50 163 THR A CA 1
ATOM 1251 C C . THR A 1 163 ? -0.329 -12.027 -26.247 1.00 33.50 163 THR A C 1
ATOM 1253 O O . THR A 1 163 ? 0.606 -12.169 -25.452 1.00 33.50 163 THR A O 1
ATOM 1256 N N . PRO A 1 164 ? -0.875 -13.073 -26.895 1.00 36.41 164 PRO A N 1
ATOM 1257 C CA . PRO A 1 164 ? -0.244 -14.382 -26.866 1.00 36.41 164 PRO A CA 1
ATOM 1258 C C . PRO A 1 164 ? 1.148 -14.234 -27.483 1.00 36.41 164 PRO A C 1
ATOM 1260 O O . PRO A 1 164 ? 1.291 -13.610 -28.537 1.00 36.41 164 PRO A O 1
ATOM 1263 N N . GLY A 1 165 ? 2.167 -14.745 -26.792 1.00 37.78 165 GLY A N 1
ATOM 1264 C CA . GLY A 1 165 ? 3.517 -14.833 -27.341 1.00 37.78 165 GLY A CA 1
ATOM 1265 C C . GLY A 1 165 ? 3.562 -15.713 -28.602 1.00 37.78 165 GLY A C 1
ATOM 1266 O O . GLY A 1 165 ? 2.597 -16.439 -28.858 1.00 37.78 165 GLY A O 1
ATOM 1267 N N . PRO A 1 166 ? 4.649 -15.609 -29.388 1.00 39.47 166 PRO A N 1
ATOM 1268 C CA . PRO A 1 166 ? 4.811 -16.309 -30.664 1.00 39.47 166 PRO A CA 1
ATOM 1269 C C . PRO A 1 166 ? 4.768 -17.837 -30.545 1.00 39.47 166 PRO A C 1
ATOM 1271 O O . PRO A 1 166 ? 5.169 -18.368 -29.483 1.00 39.47 166 PRO A O 1
#

Secondary structure (DSSP, 8-state):
-PPP--GGG---GGGS--SS--HHHHHHHHHHHHHH--TTS---HHHHHHHHHHHHHTTSS-HHHHHTS-HHHHHHHHHSHHHHHHHHTGGGEEEEEEEEEEEEHHHH-TTS-HHHHTT-EEEEEEEEEEEEEETTEEEEE----S---S--PPPS------PPP-

Organism: Neomoorella thermoacetica (NCBI:txid1525)

Radius of gyration: 22.17 Å; chains: 1; bounding box: 46×67×52 Å

Sequence (166 aa):
MRPGENTFTRRPAFLQSHQGLTAAERGTATHLVLQHVDLSRPVTGESLAGLLQEMVEREILTPEQAAAVDTRAIVTFFAAPLGKRLLARWDQVKRELPFSLAVPAVELYPGLPAEAAAGEIILVQGIIDCLVEEEDGFLLLDFKTGRIPPIPWPPTGSRYASTPGP

InterPro domains:
  IPR011335 Restriction endonuclease type II-like [SSF52980] (9-150)
  IPR011604 PD-(D/E)XK endonuclease-like domain superfamily [G3DSA:3.90.320.10] (2-152)
  IPR038726 PD-(D/E)XK endonuclease-like domain, AddAB-type [PF12705] (19-148)

pLDDT: mean 82.39, std 20.34, range [33.5, 98.5]